Protein AF-F4PP49-F1 (afdb_monomer_lite)

Structure (mmCIF, N/CA/C/O backbone):
data_AF-F4PP49-F1
#
_entry.id   AF-F4PP49-F1
#
loop_
_atom_site.group_PDB
_atom_site.id
_atom_site.type_symbol
_atom_site.label_atom_id
_atom_site.label_alt_id
_atom_site.label_comp_id
_atom_site.label_asym_id
_atom_site.label_entity_id
_atom_site.label_seq_id
_atom_site.pdbx_PDB_ins_code
_atom_site.Cartn_x
_atom_site.Cartn_y
_atom_site.Cartn_z
_atom_site.occupancy
_atom_site.B_iso_or_equiv
_atom_site.auth_seq_id
_atom_site.auth_comp_id
_atom_site.auth_asym_id
_atom_site.auth_atom_id
_atom_site.pdbx_PDB_model_num
ATOM 1 N N . MET A 1 1 ? -43.602 15.587 68.113 1.00 45.38 1 MET A N 1
ATOM 2 C CA . MET A 1 1 ? -43.621 14.619 66.993 1.00 45.38 1 MET A CA 1
ATOM 3 C C . MET A 1 1 ? -42.786 15.160 65.827 1.00 45.38 1 MET A C 1
ATOM 5 O O . MET A 1 1 ? -43.310 15.849 64.969 1.00 45.38 1 MET A O 1
ATOM 9 N N . LYS A 1 2 ? -41.467 14.928 65.823 1.00 50.19 2 LYS A N 1
ATOM 10 C CA . LYS A 1 2 ? -40.540 15.292 64.728 1.00 50.19 2 LYS A CA 1
ATOM 11 C C . LYS A 1 2 ? -39.523 14.154 64.567 1.00 50.19 2 LYS A C 1
ATOM 13 O O . LYS A 1 2 ? -38.353 14.311 64.872 1.00 50.19 2 LYS A O 1
ATOM 18 N N . MET A 1 3 ? -40.008 12.968 64.206 1.00 51.12 3 MET A N 1
ATOM 19 C CA . MET A 1 3 ? -39.166 11.769 64.035 1.00 51.12 3 MET A CA 1
ATOM 20 C C . MET A 1 3 ? -39.302 11.149 62.636 1.00 51.12 3 MET A C 1
ATOM 22 O O . MET A 1 3 ? -38.535 10.266 62.277 1.00 51.12 3 MET A O 1
ATOM 26 N N . SER A 1 4 ? -40.243 11.643 61.820 1.00 56.03 4 SER A N 1
ATOM 27 C CA . SER A 1 4 ? -40.564 11.056 60.513 1.00 56.03 4 SER A CA 1
ATOM 28 C C . SER A 1 4 ? -39.691 11.575 59.368 1.00 56.03 4 SER A C 1
ATOM 30 O O . SER A 1 4 ? -39.484 10.857 58.400 1.00 56.03 4 SER A O 1
ATOM 32 N N . THR A 1 5 ? -39.165 12.800 59.446 1.00 56.03 5 THR A N 1
ATOM 33 C CA . THR A 1 5 ? -38.384 13.400 58.347 1.00 56.03 5 THR A CA 1
ATOM 34 C C . THR A 1 5 ? -36.936 12.921 58.303 1.00 56.03 5 THR A C 1
ATOM 36 O O . THR A 1 5 ? -36.388 12.783 57.216 1.00 56.03 5 THR A O 1
ATOM 39 N N . PHE A 1 6 ? -36.336 12.602 59.455 1.00 58.00 6 PHE A N 1
ATOM 40 C CA . PHE A 1 6 ? -34.968 12.072 59.526 1.00 58.00 6 PHE A CA 1
ATOM 41 C C . PHE A 1 6 ? -34.847 10.661 58.945 1.00 58.00 6 PHE A C 1
ATOM 43 O O . PHE A 1 6 ? -33.841 10.341 58.322 1.00 58.00 6 PHE A O 1
ATOM 50 N N . LEU A 1 7 ? -35.874 9.821 59.112 1.00 57.94 7 LEU A N 1
ATOM 51 C CA . LEU A 1 7 ? -35.857 8.464 58.567 1.00 57.94 7 LEU A CA 1
ATOM 52 C C . LEU A 1 7 ? -35.918 8.477 57.031 1.00 57.94 7 LEU A C 1
ATOM 54 O O . LEU A 1 7 ? -35.230 7.704 56.376 1.00 57.94 7 LEU A O 1
ATOM 58 N N . VAL A 1 8 ? -36.698 9.396 56.454 1.00 61.12 8 VAL A N 1
ATOM 59 C CA . VAL A 1 8 ? -36.870 9.511 54.998 1.00 61.12 8 VAL A CA 1
ATOM 60 C C . VAL A 1 8 ? -35.601 10.035 54.326 1.00 61.12 8 VAL A C 1
ATOM 62 O O . VAL A 1 8 ? -35.198 9.508 53.291 1.00 61.12 8 VAL A O 1
ATOM 65 N N . THR A 1 9 ? -34.923 11.022 54.920 1.00 61.53 9 THR A N 1
ATOM 66 C CA . THR A 1 9 ? -33.656 11.532 54.373 1.00 61.53 9 THR A CA 1
ATOM 67 C C . THR A 1 9 ? -32.519 10.526 54.508 1.00 61.53 9 THR A C 1
ATOM 69 O O . THR A 1 9 ? -31.715 10.409 53.585 1.00 61.53 9 THR A O 1
ATOM 72 N N . LEU A 1 10 ? -32.471 9.752 55.598 1.00 62.50 10 LEU A N 1
ATOM 73 C CA . LEU A 1 10 ? -31.459 8.711 55.782 1.00 62.50 10 LEU A CA 1
ATOM 74 C C . LEU A 1 10 ? -31.640 7.558 54.781 1.00 62.50 10 LEU A C 1
ATOM 76 O O . LEU A 1 10 ? -30.661 7.100 54.200 1.00 62.50 10 LEU A O 1
ATOM 80 N N . VAL A 1 11 ? -32.885 7.137 54.521 1.00 62.31 11 VAL A N 1
ATOM 81 C CA . VAL A 1 11 ? -33.201 6.104 53.516 1.00 62.31 11 VAL A CA 1
ATOM 82 C C . VAL A 1 11 ? -32.902 6.595 52.096 1.00 62.31 11 VAL A C 1
ATOM 84 O O . VAL A 1 11 ? -32.350 5.840 51.301 1.00 62.31 11 VAL A O 1
ATOM 87 N N . ALA A 1 12 ? -33.180 7.864 51.777 1.00 59.66 12 ALA A N 1
ATOM 88 C CA . ALA A 1 12 ? -32.843 8.440 50.474 1.00 59.66 12 ALA A CA 1
ATOM 89 C C . ALA A 1 12 ? -31.321 8.539 50.249 1.00 59.66 12 ALA A C 1
ATOM 91 O O . ALA A 1 12 ? -30.836 8.195 49.174 1.00 59.66 12 ALA A O 1
ATOM 92 N N . LEU A 1 13 ? -30.556 8.943 51.270 1.00 59.00 13 LEU A N 1
ATOM 93 C CA . LEU A 1 13 ? -29.088 8.984 51.214 1.00 59.00 13 LEU A CA 1
ATOM 94 C C . LEU A 1 13 ? -28.469 7.587 51.116 1.00 59.00 13 LEU A C 1
ATOM 96 O O . LEU A 1 13 ? -27.527 7.394 50.349 1.00 59.00 13 LEU A O 1
ATOM 100 N N . LEU A 1 14 ? -29.018 6.606 51.838 1.00 57.38 14 LEU A N 1
ATOM 101 C CA . LEU A 1 14 ? -28.608 5.208 51.713 1.00 57.38 14 LEU A CA 1
ATOM 102 C C . LEU A 1 14 ? -28.923 4.673 50.307 1.00 57.38 14 LEU A C 1
ATOM 104 O O . LEU A 1 14 ? -28.027 4.125 49.677 1.00 57.38 14 LEU A O 1
ATOM 108 N N . CYS A 1 15 ? -30.111 4.917 49.743 1.00 54.12 15 CYS A N 1
ATOM 109 C CA . CYS A 1 15 ? -30.418 4.532 48.357 1.00 54.12 15 CYS A CA 1
ATOM 110 C C . CYS A 1 15 ? -29.465 5.171 47.331 1.00 54.12 15 CYS A C 1
ATOM 112 O O . CYS A 1 15 ? -29.016 4.487 46.414 1.00 54.12 15 CYS A O 1
ATOM 114 N N . CYS A 1 16 ? -29.100 6.447 47.498 1.00 53.91 16 CYS A N 1
ATOM 115 C CA . CYS A 1 16 ? -28.140 7.108 46.608 1.00 53.91 16 CYS A CA 1
ATOM 116 C C . CYS A 1 16 ? -26.723 6.522 46.715 1.00 53.91 16 CYS A C 1
ATOM 118 O O . CYS A 1 16 ? -26.023 6.448 45.710 1.00 53.91 16 CYS A O 1
ATOM 120 N N . LEU A 1 17 ? -26.299 6.078 47.904 1.00 52.06 17 LEU A N 1
ATOM 121 C CA . LEU A 1 17 ? -24.989 5.445 48.098 1.00 52.06 17 LEU A CA 1
ATOM 122 C C . LEU A 1 17 ? -24.958 3.988 47.607 1.00 52.06 17 LEU A C 1
ATOM 124 O O . LEU A 1 17 ? -23.937 3.547 47.082 1.00 52.06 17 LEU A O 1
ATOM 128 N N . TYR A 1 18 ? -26.070 3.254 47.714 1.00 48.75 18 TYR A N 1
ATOM 129 C CA . TYR A 1 18 ? -26.163 1.865 47.246 1.00 48.75 18 TYR A CA 1
ATOM 130 C C . TYR A 1 18 ? -26.283 1.733 45.718 1.00 48.75 18 TYR A C 1
ATOM 132 O O . TYR A 1 18 ? -25.931 0.686 45.181 1.00 48.75 18 TYR A O 1
ATOM 140 N N . LEU A 1 19 ? -26.692 2.782 44.994 1.00 50.41 19 LEU A N 1
ATOM 141 C CA . LEU A 1 19 ? -26.748 2.765 43.523 1.00 50.41 19 LEU A CA 1
ATOM 142 C C . LEU A 1 19 ? -25.393 3.002 42.830 1.00 50.41 19 LEU A C 1
ATOM 144 O O . LEU A 1 19 ? -25.297 2.817 41.621 1.00 50.41 19 LEU A O 1
ATOM 148 N N . VAL A 1 20 ? -24.337 3.379 43.564 1.00 50.44 20 VAL A N 1
ATOM 149 C CA . VAL A 1 20 ? -23.016 3.691 42.973 1.00 50.44 20 VAL A CA 1
ATOM 150 C C . VAL A 1 20 ? -22.025 2.528 43.082 1.00 50.44 20 VAL A C 1
ATOM 152 O O . VAL A 1 20 ? -20.948 2.576 42.494 1.00 50.44 20 VAL A O 1
ATOM 155 N N . LYS A 1 21 ? -22.374 1.434 43.766 1.00 45.12 21 LYS A N 1
ATOM 156 C CA . LYS A 1 21 ? -21.482 0.275 43.888 1.00 45.12 21 LYS A CA 1
ATOM 157 C C . LYS A 1 21 ? -22.088 -0.965 43.250 1.00 45.12 21 LYS A C 1
ATOM 159 O O . LYS A 1 21 ? -22.450 -1.927 43.919 1.00 45.12 21 LYS A O 1
ATOM 164 N N . GLY A 1 22 ? -22.163 -0.928 41.921 1.00 40.31 22 GLY A N 1
ATOM 165 C CA . GLY A 1 22 ? -22.188 -2.146 41.125 1.00 40.31 22 GLY A CA 1
ATOM 166 C C . GLY A 1 22 ? -20.879 -2.897 41.353 1.00 40.31 22 GLY A C 1
ATOM 167 O O . GLY A 1 22 ? -19.895 -2.651 40.666 1.00 40.31 22 GLY A O 1
ATOM 168 N N . ASN A 1 23 ? -20.861 -3.786 42.347 1.00 43.84 23 ASN A N 1
ATOM 169 C CA . ASN A 1 23 ? -19.891 -4.871 42.432 1.00 43.84 23 ASN A CA 1
ATOM 170 C C . ASN A 1 23 ? -20.242 -5.873 41.320 1.00 43.84 23 ASN A C 1
ATOM 172 O O . ASN A 1 23 ? -20.891 -6.887 41.568 1.00 43.84 23 ASN A O 1
ATOM 176 N N . GLY A 1 24 ? -19.903 -5.528 40.079 1.00 43.12 24 GLY A N 1
ATOM 177 C CA . GLY A 1 24 ? -19.870 -6.469 38.969 1.00 43.12 24 GLY A CA 1
ATOM 178 C C . GLY A 1 24 ? -18.503 -7.130 38.961 1.00 43.12 24 GLY A C 1
ATOM 179 O O . GLY A 1 24 ? -17.492 -6.438 38.889 1.00 43.12 24 GLY A O 1
ATOM 180 N N . ASP A 1 25 ? -18.488 -8.451 39.085 1.00 45.34 25 ASP A N 1
ATOM 181 C CA . ASP A 1 25 ? -17.304 -9.284 38.910 1.00 45.34 25 ASP A CA 1
ATOM 182 C C . ASP A 1 25 ? -16.636 -8.934 37.563 1.00 45.34 25 ASP A C 1
ATOM 184 O O . ASP A 1 25 ? -17.263 -9.000 36.503 1.00 45.34 25 ASP A O 1
ATOM 188 N N . GLU A 1 26 ? -15.385 -8.479 37.612 1.00 52.16 26 GLU A N 1
ATOM 189 C CA . GLU A 1 26 ? -14.688 -7.709 36.567 1.00 52.16 26 GLU A CA 1
ATOM 190 C C . GLU A 1 26 ? -14.308 -8.539 35.320 1.00 52.16 26 GLU A C 1
ATOM 192 O O . GLU A 1 26 ? -13.490 -8.122 34.504 1.00 52.16 26 GLU A O 1
ATOM 197 N N . THR A 1 27 ? -14.870 -9.739 35.148 1.00 57.50 27 THR A N 1
ATOM 198 C CA . THR A 1 27 ? -14.418 -10.689 34.115 1.00 57.50 27 THR A CA 1
ATOM 199 C C . THR A 1 27 ? -15.505 -11.245 33.203 1.00 57.50 27 THR A C 1
ATOM 201 O O . THR A 1 27 ? -15.174 -11.989 32.281 1.00 57.50 27 THR A O 1
ATOM 204 N N . ASN A 1 28 ? -16.782 -10.882 33.371 1.00 60.41 28 ASN A N 1
ATOM 205 C CA . ASN A 1 28 ? -17.826 -11.436 32.500 1.00 60.41 28 ASN A CA 1
ATOM 206 C C . ASN A 1 28 ? -19.036 -10.509 32.317 1.00 60.41 28 ASN A C 1
ATOM 208 O O . ASN A 1 28 ? -20.161 -10.829 32.701 1.00 60.41 28 ASN A O 1
ATOM 212 N N . ILE A 1 29 ? -18.802 -9.329 31.740 1.00 69.69 29 ILE A N 1
ATOM 213 C CA . ILE A 1 29 ? -19.897 -8.489 31.250 1.00 69.69 29 ILE A CA 1
ATOM 214 C C . ILE A 1 29 ? -20.359 -9.071 29.911 1.00 69.69 29 ILE A C 1
ATOM 216 O O . ILE A 1 29 ? -19.628 -9.027 28.921 1.00 69.69 29 ILE A O 1
ATOM 220 N N . ASP A 1 30 ? -21.580 -9.607 29.876 1.00 80.38 30 ASP A N 1
ATOM 221 C CA . ASP A 1 30 ? -22.209 -10.058 28.636 1.00 80.38 30 ASP A CA 1
ATOM 222 C C . ASP A 1 30 ? -22.626 -8.853 27.778 1.00 80.38 30 ASP A C 1
ATOM 224 O O . ASP A 1 30 ? -23.731 -8.307 27.884 1.00 80.38 30 ASP A O 1
ATOM 228 N N . CYS A 1 31 ? -21.717 -8.444 26.894 1.00 81.94 31 CYS A N 1
ATOM 229 C CA . CYS A 1 31 ? -21.923 -7.333 25.974 1.00 81.94 31 CYS A CA 1
ATOM 230 C C . CYS A 1 31 ? -23.028 -7.571 24.932 1.00 81.94 31 CYS A C 1
ATOM 232 O O . CYS A 1 31 ? -23.402 -6.621 24.246 1.00 81.94 31 CYS A O 1
ATOM 234 N N . SER A 1 32 ? -23.585 -8.784 24.808 1.00 82.38 32 SER A N 1
ATOM 235 C CA . SER A 1 32 ? -24.657 -9.074 23.842 1.00 82.38 32 SER A CA 1
ATOM 236 C C . SER A 1 32 ? -25.982 -8.376 24.179 1.00 82.38 32 SER A C 1
ATOM 238 O O . SER A 1 32 ? -26.796 -8.118 23.290 1.00 82.38 32 SER A O 1
ATOM 240 N N . THR A 1 33 ? -26.184 -8.016 25.449 1.00 85.81 33 THR A N 1
ATOM 241 C CA . THR A 1 33 ? -27.406 -7.355 25.939 1.00 85.81 33 THR A CA 1
ATOM 242 C C . THR A 1 33 ? -27.292 -5.830 26.002 1.00 85.81 33 THR A C 1
ATOM 244 O O . THR A 1 33 ? -28.295 -5.131 26.176 1.00 85.81 33 THR A O 1
ATOM 247 N N . VAL A 1 34 ? -26.084 -5.288 25.824 1.00 85.81 34 VAL A N 1
ATOM 248 C CA . VAL A 1 34 ? -25.799 -3.860 25.984 1.00 85.81 34 VAL A CA 1
ATOM 249 C C . VAL A 1 34 ? -26.099 -3.118 24.684 1.00 85.81 34 VAL A C 1
ATOM 251 O O . VAL A 1 34 ? -25.542 -3.407 23.627 1.00 85.81 34 VAL A O 1
ATOM 254 N N . ARG A 1 35 ? -26.969 -2.106 24.758 1.00 87.12 35 ARG A N 1
ATOM 255 C CA . ARG A 1 35 ? -27.227 -1.184 23.643 1.00 87.12 35 ARG A CA 1
ATOM 256 C C . ARG A 1 35 ? -26.374 0.067 23.794 1.00 87.12 35 ARG A C 1
ATOM 258 O O . ARG A 1 35 ? -26.639 0.899 24.657 1.00 87.12 35 ARG A O 1
ATOM 265 N N . CYS A 1 36 ? -25.374 0.208 22.936 1.00 87.81 36 CYS A N 1
ATOM 266 C CA . CYS A 1 36 ? -24.493 1.370 22.931 1.00 87.81 36 CYS A CA 1
ATOM 267 C C . CYS A 1 36 ? -25.044 2.491 22.045 1.00 87.81 36 CYS A C 1
ATOM 269 O O . CYS A 1 36 ? -25.568 2.244 20.958 1.00 87.81 36 CYS A O 1
ATOM 271 N N . ALA A 1 37 ? -24.874 3.735 22.489 1.00 87.00 37 ALA A N 1
ATOM 272 C CA . ALA A 1 37 ? -25.061 4.889 21.621 1.00 87.00 37 ALA A CA 1
ATOM 273 C C . ALA A 1 37 ? -23.958 4.932 20.550 1.00 87.00 37 ALA A C 1
ATOM 275 O O . ALA A 1 37 ? -22.826 4.500 20.783 1.00 87.00 37 ALA A O 1
ATOM 276 N N . GLN A 1 38 ? -24.280 5.475 19.375 1.00 88.19 38 GLN A N 1
ATOM 277 C CA . GLN A 1 38 ? -23.268 5.750 18.362 1.00 88.19 38 GLN A CA 1
ATOM 278 C C . GLN A 1 38 ? -22.326 6.847 18.870 1.00 88.19 38 GLN A C 1
ATOM 280 O O . GLN A 1 38 ? -22.772 7.920 19.273 1.00 88.19 38 GLN A O 1
ATOM 285 N N . VAL A 1 39 ? -21.022 6.583 18.818 1.00 88.44 39 VAL A N 1
ATOM 286 C CA . VAL A 1 39 ? -19.990 7.544 19.216 1.00 88.44 39 VAL A CA 1
ATOM 287 C C . VAL A 1 39 ? -19.393 8.193 17.976 1.00 88.44 39 VAL A C 1
ATOM 289 O O . VAL A 1 39 ? -18.946 7.504 17.060 1.00 88.44 39 VAL A O 1
ATOM 292 N N . ILE A 1 40 ? -19.382 9.525 17.956 1.00 89.69 40 ILE A N 1
ATOM 293 C CA . ILE A 1 40 ? -18.717 10.334 16.933 1.00 89.69 40 ILE A CA 1
ATOM 294 C C . ILE A 1 40 ? -17.519 10.995 17.601 1.00 89.69 40 ILE A C 1
ATOM 296 O O . ILE A 1 40 ? -17.682 11.805 18.513 1.00 89.69 40 ILE A O 1
ATOM 300 N N . CYS A 1 41 ? -16.316 10.631 17.165 1.00 88.12 41 CYS A N 1
ATOM 301 C CA . CYS A 1 41 ? -15.091 11.170 17.736 1.00 88.12 41 CYS A CA 1
ATOM 302 C C . CYS A 1 41 ? -14.662 12.475 17.051 1.00 88.12 41 CYS A C 1
ATOM 304 O O . CYS A 1 41 ? -14.854 12.625 15.841 1.00 88.12 41 CYS A O 1
ATOM 306 N N . PRO A 1 42 ? -14.069 13.420 17.804 1.00 86.56 42 PRO A N 1
ATOM 307 C CA . PRO A 1 42 ? -13.484 14.624 17.229 1.00 86.56 42 PRO A CA 1
ATOM 308 C C . PRO A 1 42 ? -12.244 14.288 16.383 1.00 86.56 42 PRO A C 1
ATOM 310 O O . PRO A 1 42 ? -11.752 13.159 16.373 1.00 86.56 42 PRO A O 1
ATOM 313 N N . ALA A 1 43 ? -11.711 15.284 15.670 1.00 84.56 43 ALA A N 1
ATOM 314 C CA . ALA A 1 43 ? -10.476 15.117 14.907 1.00 84.56 43 ALA A CA 1
ATOM 315 C C . ALA A 1 43 ? -9.328 14.588 15.795 1.00 84.56 43 ALA A C 1
ATOM 317 O O . ALA A 1 43 ? -9.256 14.893 16.988 1.00 84.56 43 ALA A O 1
ATOM 318 N N . ASN A 1 44 ? -8.426 13.794 15.209 1.00 84.94 44 ASN A N 1
ATOM 319 C CA . ASN A 1 44 ? -7.312 13.125 15.903 1.00 84.94 44 ASN A CA 1
ATOM 320 C C . ASN A 1 44 ? -7.721 12.166 17.036 1.00 84.94 44 ASN A C 1
ATOM 322 O O . ASN A 1 44 ? -6.920 11.896 17.931 1.00 84.94 44 ASN A O 1
ATOM 326 N N . HIS A 1 45 ? -8.941 11.636 16.994 1.00 90.06 45 HIS A N 1
ATOM 327 C CA . HIS A 1 45 ? -9.383 10.577 17.891 1.00 90.06 45 HIS A CA 1
ATOM 328 C C . HIS A 1 45 ? -9.865 9.369 17.095 1.00 90.06 45 HIS A C 1
ATOM 330 O O . HIS A 1 45 ? -10.375 9.511 15.982 1.00 90.06 45 HIS A O 1
ATOM 336 N N . GLU A 1 46 ? -9.740 8.185 17.684 1.00 90.44 46 GLU A N 1
ATOM 337 C CA . GLU A 1 46 ? -10.327 6.963 17.137 1.00 90.44 46 GLU A CA 1
ATOM 338 C C . GLU A 1 46 ? -11.304 6.326 18.117 1.00 90.44 46 GLU A C 1
ATOM 340 O O . GLU A 1 46 ? -11.153 6.426 19.338 1.00 90.44 46 GLU A O 1
ATOM 345 N N . THR A 1 47 ? -12.303 5.641 17.567 1.00 90.56 47 THR A N 1
ATOM 346 C CA . THR A 1 47 ? -13.210 4.801 18.346 1.00 90.56 47 THR A CA 1
ATOM 347 C C . THR A 1 47 ? -12.483 3.537 18.790 1.00 90.56 47 THR A C 1
ATOM 349 O O . THR A 1 47 ? -11.909 2.827 17.957 1.00 90.56 47 THR A O 1
ATOM 352 N N . TYR A 1 48 ? -12.554 3.219 20.076 1.00 88.56 48 TYR A N 1
ATOM 353 C CA . TYR A 1 48 ? -12.028 1.982 20.641 1.00 88.56 48 TYR A CA 1
ATOM 354 C C . TYR A 1 48 ? -12.914 1.482 21.780 1.00 88.56 48 TYR A C 1
ATOM 356 O O . TYR A 1 48 ? -13.623 2.264 22.406 1.00 88.56 48 TYR A O 1
ATOM 364 N N . VAL A 1 49 ? -12.835 0.191 22.077 1.00 88.31 49 VAL A N 1
ATOM 365 C CA . VAL A 1 49 ? -13.473 -0.402 23.255 1.00 88.31 49 VAL A CA 1
ATOM 366 C C . VAL A 1 49 ? -12.429 -0.480 24.365 1.00 88.31 49 VAL A C 1
ATOM 368 O O . VAL A 1 49 ? -11.338 -1.018 24.149 1.00 88.31 49 VAL A O 1
ATOM 371 N N . LYS A 1 50 ? -12.727 0.093 25.534 1.00 85.44 50 LYS A N 1
ATOM 372 C CA . LYS A 1 50 ? -11.847 -0.027 26.703 1.00 85.44 50 LYS A CA 1
ATOM 373 C C . LYS A 1 50 ? -11.887 -1.455 27.247 1.00 85.44 50 LYS A C 1
ATOM 375 O O . LYS A 1 50 ? -12.939 -2.088 27.189 1.00 85.44 50 LYS A O 1
ATOM 380 N N . PRO A 1 51 ? -10.779 -1.962 27.812 1.00 82.25 51 PRO A N 1
ATOM 381 C CA . PRO A 1 51 ? -10.819 -3.207 28.570 1.00 82.25 51 PRO A CA 1
ATOM 382 C C . PRO A 1 51 ? -11.907 -3.131 29.650 1.00 82.25 51 PRO A C 1
ATOM 384 O O . PRO A 1 51 ? -11.962 -2.149 30.385 1.00 82.25 51 PRO A O 1
ATOM 387 N N . GLY A 1 52 ? -12.785 -4.133 29.708 1.00 81.94 52 GLY A N 1
ATOM 388 C CA . GLY A 1 52 ? -13.895 -4.171 30.667 1.00 81.94 52 GL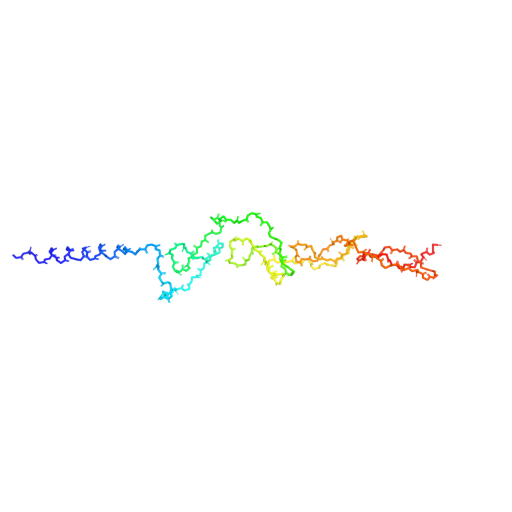Y A CA 1
ATOM 389 C C . GLY A 1 52 ? -15.110 -3.302 30.310 1.00 81.94 52 GLY A C 1
ATOM 390 O O . GLY A 1 52 ? -16.076 -3.293 31.062 1.00 81.94 52 GLY A O 1
ATOM 391 N N . GLU A 1 53 ? -15.118 -2.601 29.173 1.00 85.31 53 GLU A N 1
ATOM 392 C CA . GLU A 1 53 ? -16.302 -1.892 28.676 1.00 85.31 53 GLU A CA 1
ATOM 393 C C . GLU A 1 53 ? -16.869 -2.585 27.430 1.00 85.31 53 GLU A C 1
ATOM 395 O O . GLU A 1 53 ? -16.135 -3.151 26.628 1.00 85.31 53 GLU A O 1
ATOM 400 N N . CYS A 1 54 ? -18.187 -2.515 27.236 1.00 86.75 54 CYS A N 1
ATOM 401 C CA . CYS A 1 54 ? -18.838 -3.037 26.027 1.00 86.75 54 CYS A CA 1
ATOM 402 C C . 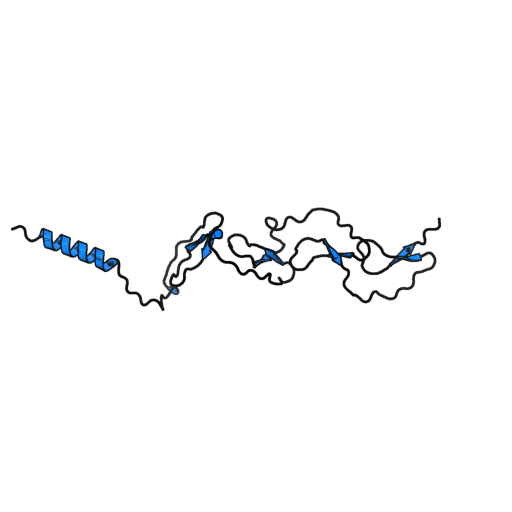CYS A 1 54 ? -18.989 -1.990 24.920 1.00 86.75 54 CYS A C 1
ATOM 404 O O . CYS A 1 54 ? -19.146 -2.334 23.750 1.00 86.75 54 CYS A O 1
ATOM 406 N N . CYS A 1 55 ? -18.991 -0.709 25.286 1.00 89.06 55 CYS A N 1
ATOM 407 C CA . CYS A 1 55 ? -19.270 0.374 24.357 1.00 89.06 55 CYS A CA 1
ATOM 408 C C . CYS A 1 55 ? -17.997 1.049 23.866 1.00 89.06 55 CYS A C 1
ATOM 410 O O . CYS A 1 55 ? -16.980 1.117 24.555 1.00 89.06 55 CYS A O 1
ATOM 412 N N . ASN A 1 56 ? -18.080 1.579 22.647 1.00 90.00 56 ASN A N 1
ATOM 413 C CA . ASN A 1 56 ? -17.003 2.371 22.082 1.00 90.00 56 ASN A CA 1
ATOM 414 C C . ASN A 1 56 ? -16.835 3.678 22.866 1.00 90.00 56 ASN A C 1
ATOM 416 O O . ASN A 1 56 ? -17.804 4.307 23.278 1.00 90.00 56 ASN A O 1
ATOM 420 N N . SER A 1 57 ? -15.589 4.100 23.000 1.00 90.06 57 SER A N 1
ATOM 421 C CA . SER A 1 57 ? -15.131 5.381 23.521 1.00 90.06 57 SER A CA 1
ATOM 422 C C . SER A 1 57 ? -14.194 6.019 22.494 1.00 90.06 57 SER A C 1
ATOM 424 O O . SER A 1 57 ? -13.683 5.344 21.600 1.00 90.06 57 SER A O 1
ATOM 426 N N . CYS A 1 58 ? -13.931 7.317 22.619 1.00 90.69 58 CYS A N 1
ATOM 427 C CA . CYS A 1 58 ? -12.884 7.976 21.839 1.00 90.69 58 CYS A CA 1
ATOM 428 C C . CYS A 1 58 ? -11.561 7.930 22.601 1.00 90.69 58 CYS A C 1
ATOM 430 O O . CYS A 1 58 ? -11.532 8.264 23.785 1.00 90.69 58 CYS A O 1
ATOM 432 N N . ARG A 1 59 ? -10.467 7.568 21.927 1.00 89.50 59 ARG A N 1
ATOM 433 C CA . ARG A 1 59 ? -9.104 7.786 22.436 1.00 89.50 59 ARG A CA 1
ATOM 434 C C . ARG A 1 59 ? -8.353 8.779 21.577 1.00 89.50 59 ARG A C 1
ATOM 436 O O . ARG A 1 59 ? -8.540 8.815 20.362 1.00 89.50 59 ARG A O 1
ATOM 443 N N . ASN A 1 60 ? -7.498 9.557 22.225 1.00 89.75 60 ASN A N 1
ATOM 444 C CA . ASN A 1 60 ? -6.630 10.520 21.573 1.00 89.75 60 ASN A CA 1
ATOM 445 C C . ASN A 1 60 ? -5.468 9.797 20.877 1.00 89.75 60 ASN A C 1
ATOM 447 O O . ASN A 1 60 ? -4.744 9.005 21.489 1.00 89.75 60 ASN A O 1
ATOM 451 N N . CYS A 1 61 ? -5.261 10.095 19.597 1.00 87.94 61 CYS A N 1
ATOM 452 C CA . CYS A 1 61 ? -4.174 9.499 18.831 1.00 87.94 61 CYS A CA 1
ATOM 453 C C . CYS A 1 61 ? -2.781 9.915 19.310 1.00 87.94 61 CYS A C 1
ATOM 455 O O . CYS A 1 61 ? -1.835 9.166 19.090 1.00 87.94 61 CYS A O 1
ATOM 457 N N . SER A 1 62 ? -2.646 11.060 19.983 1.00 85.56 62 SER A N 1
ATOM 458 C CA . SER A 1 62 ? -1.371 11.517 20.555 1.00 85.56 62 SER A CA 1
ATOM 459 C C . SER A 1 62 ? -0.929 10.699 21.771 1.00 85.56 62 SER A C 1
ATOM 461 O O . SER A 1 62 ? 0.257 10.642 22.074 1.00 85.56 62 SER A O 1
ATOM 463 N N . GLU A 1 63 ? -1.876 10.062 22.459 1.00 84.69 63 GLU A N 1
ATOM 464 C CA . GLU A 1 63 ? -1.636 9.242 23.655 1.00 84.69 63 GLU A CA 1
ATOM 465 C C . GLU A 1 63 ? -1.572 7.745 23.316 1.00 84.69 63 GLU A C 1
ATOM 467 O O . GLU A 1 63 ? -1.291 6.905 24.168 1.00 84.69 63 GLU A O 1
ATOM 472 N N . THR A 1 64 ? -1.831 7.394 22.053 1.00 84.19 64 THR A N 1
ATOM 473 C CA . THR A 1 64 ? -1.849 6.009 21.588 1.00 84.19 64 THR A CA 1
ATOM 474 C C . THR A 1 64 ? -0.447 5.581 21.164 1.00 84.19 64 THR A C 1
ATOM 476 O O . THR A 1 64 ? 0.120 6.111 20.210 1.00 84.19 64 THR A O 1
ATOM 479 N N . MET A 1 65 ? 0.106 4.573 21.840 1.00 83.75 65 MET A N 1
ATOM 480 C CA . MET A 1 65 ? 1.356 3.939 21.420 1.00 83.75 65 MET A CA 1
ATOM 481 C C . MET A 1 65 ? 1.096 3.002 20.239 1.00 83.75 65 MET A C 1
ATOM 483 O O . MET A 1 65 ? 0.396 1.999 20.372 1.00 83.75 65 MET A O 1
ATOM 487 N N . CYS A 1 66 ? 1.675 3.324 19.085 1.00 83.62 66 CYS A N 1
ATOM 488 C CA . CYS A 1 66 ? 1.542 2.519 17.878 1.00 83.62 66 CYS A CA 1
ATOM 489 C C . CYS A 1 66 ? 2.757 1.610 17.657 1.00 83.62 66 CYS A C 1
ATOM 491 O O . CYS A 1 66 ? 3.875 1.972 18.032 1.00 83.62 66 CYS A O 1
ATOM 493 N N . PRO A 1 67 ? 2.567 0.441 17.023 1.00 78.25 67 PRO A N 1
ATOM 494 C CA . PRO A 1 67 ? 3.678 -0.417 16.640 1.00 78.25 67 PRO A CA 1
ATOM 495 C C . PRO A 1 67 ? 4.615 0.321 15.674 1.00 78.25 67 PRO A C 1
ATOM 497 O O . PRO A 1 67 ? 4.172 0.934 14.705 1.00 78.25 67 PRO A O 1
ATOM 500 N N . LEU A 1 68 ? 5.920 0.258 15.954 1.00 75.31 68 LEU A N 1
ATOM 501 C CA . LEU A 1 68 ? 6.957 0.958 15.183 1.00 75.31 68 LEU A CA 1
ATOM 502 C C . LEU A 1 68 ? 7.448 0.181 13.954 1.00 75.31 68 LEU A C 1
ATOM 504 O O . LEU A 1 68 ? 8.227 0.712 13.166 1.00 75.31 68 LEU A O 1
ATOM 508 N N . TYR A 1 69 ? 7.037 -1.075 13.784 1.00 79.31 69 TYR A N 1
ATOM 509 C CA . TYR A 1 69 ? 7.487 -1.879 12.655 1.00 79.31 69 TYR A CA 1
ATOM 510 C C . TYR A 1 69 ? 6.603 -1.633 11.430 1.00 79.31 69 TYR A C 1
ATOM 512 O O . TYR A 1 69 ? 5.377 -1.670 11.503 1.00 79.31 69 TYR A O 1
ATOM 520 N N . VAL A 1 70 ? 7.243 -1.406 10.285 1.00 72.12 70 VAL A N 1
ATOM 521 C CA . VAL A 1 70 ? 6.562 -1.295 8.994 1.00 72.12 70 VAL A CA 1
ATOM 522 C C . VAL A 1 70 ? 6.237 -2.700 8.503 1.00 72.12 70 VAL A C 1
ATOM 524 O O . VAL A 1 70 ? 7.138 -3.508 8.266 1.00 72.12 70 VAL A O 1
ATOM 527 N N . LYS A 1 71 ? 4.948 -3.006 8.347 1.00 77.50 71 LYS A N 1
ATOM 528 C CA . LYS A 1 71 ? 4.514 -4.270 7.749 1.00 77.50 71 LYS A CA 1
ATOM 529 C C . LYS A 1 71 ? 4.670 -4.201 6.228 1.00 77.50 71 LYS A C 1
ATOM 531 O O . LYS A 1 71 ? 4.458 -3.157 5.615 1.00 77.50 71 LYS A O 1
ATOM 536 N N . HIS A 1 72 ? 5.030 -5.323 5.610 1.00 82.94 72 HIS A N 1
ATOM 537 C CA . HIS A 1 72 ? 4.879 -5.476 4.165 1.00 82.94 72 HIS A CA 1
ATOM 538 C C . HIS A 1 72 ? 3.391 -5.611 3.843 1.00 82.94 72 HIS A C 1
ATOM 540 O O . HIS A 1 72 ? 2.746 -6.574 4.267 1.00 82.94 72 HIS A O 1
ATOM 546 N N . CYS A 1 73 ? 2.851 -4.625 3.135 1.00 81.94 73 CYS A N 1
ATOM 547 C CA . CYS A 1 73 ? 1.462 -4.624 2.717 1.00 81.94 73 CYS A CA 1
ATOM 548 C C . CYS A 1 73 ? 1.269 -5.458 1.443 1.00 81.94 73 CYS A C 1
ATOM 550 O O . CYS A 1 73 ? 2.185 -5.552 0.621 1.00 81.94 73 CYS A O 1
ATOM 552 N N . PRO A 1 74 ? 0.097 -6.096 1.280 1.00 81.00 74 PRO A N 1
ATOM 553 C CA . PRO A 1 74 ? -0.235 -6.814 0.055 1.00 81.00 74 PRO A CA 1
ATOM 554 C C . PRO A 1 74 ? -0.329 -5.848 -1.138 1.00 81.00 74 PRO A C 1
ATOM 556 O O . PRO A 1 74 ? -0.325 -4.626 -0.973 1.00 81.00 74 PRO A O 1
ATOM 559 N N . ALA A 1 75 ? -0.422 -6.402 -2.351 1.00 77.62 75 ALA A N 1
ATOM 560 C CA . ALA A 1 75 ? -0.579 -5.610 -3.569 1.00 77.62 75 ALA A CA 1
ATOM 561 C C . ALA A 1 75 ? -1.744 -4.603 -3.452 1.00 77.62 75 ALA A C 1
ATOM 563 O O . ALA A 1 75 ? -2.751 -4.871 -2.797 1.00 77.62 75 ALA A O 1
ATOM 564 N N . ASP A 1 76 ? -1.580 -3.436 -4.083 1.00 75.81 76 ASP A N 1
ATOM 565 C CA . ASP A 1 76 ? -2.532 -2.312 -4.054 1.00 75.81 76 ASP A CA 1
ATOM 566 C C . ASP A 1 76 ? -2.776 -1.679 -2.669 1.00 75.81 76 ASP A C 1
ATOM 568 O O . ASP A 1 76 ? -3.762 -0.956 -2.473 1.00 75.81 76 ASP A O 1
ATOM 572 N N . GLN A 1 77 ? -1.862 -1.893 -1.719 1.00 84.31 77 GLN A N 1
ATOM 573 C CA . GLN A 1 77 ? -1.878 -1.245 -0.410 1.00 84.31 77 GLN A CA 1
ATOM 574 C C . GLN A 1 77 ? -0.519 -0.623 -0.071 1.00 84.31 77 GLN A C 1
ATOM 576 O O . GLN A 1 77 ? 0.532 -1.088 -0.511 1.00 84.31 77 GLN A O 1
ATOM 581 N N . PHE A 1 78 ? -0.546 0.428 0.743 1.00 84.88 78 PHE A N 1
ATOM 582 C CA . PHE A 1 78 ? 0.643 1.093 1.267 1.00 84.88 78 PHE A CA 1
ATOM 583 C C . PHE A 1 78 ? 0.579 1.215 2.780 1.00 84.88 78 PHE A C 1
ATOM 585 O O . PHE A 1 78 ? -0.494 1.175 3.379 1.00 84.88 78 PHE A O 1
ATOM 592 N N . TRP A 1 79 ? 1.741 1.388 3.400 1.00 82.88 79 TRP A N 1
ATOM 593 C CA . TRP A 1 79 ? 1.825 1.615 4.834 1.00 82.88 79 TRP A CA 1
ATOM 594 C C . TRP A 1 79 ? 1.504 3.079 5.146 1.00 82.88 79 TRP A C 1
ATOM 596 O O . TRP A 1 79 ? 2.272 3.977 4.799 1.00 82.88 79 TRP A O 1
ATOM 606 N N . GLY A 1 80 ? 0.368 3.332 5.790 1.00 82.81 80 GLY A N 1
ATOM 607 C CA . GLY A 1 80 ? -0.108 4.683 6.077 1.00 82.81 80 GLY A CA 1
ATOM 608 C C . GLY A 1 80 ? -1.111 4.705 7.221 1.00 82.81 80 GLY A C 1
ATOM 609 O O . GLY A 1 80 ? -1.492 3.665 7.739 1.00 82.81 80 GLY A O 1
ATOM 610 N N . ARG A 1 81 ? -1.547 5.892 7.653 1.00 84.31 81 ARG A N 1
ATOM 611 C CA . ARG A 1 81 ? -2.591 6.016 8.682 1.00 84.31 81 ARG A CA 1
ATOM 612 C C . ARG A 1 81 ? -3.978 5.990 8.018 1.00 84.31 81 ARG A C 1
ATOM 614 O O . ARG A 1 81 ? -4.277 6.931 7.281 1.00 84.31 81 ARG A O 1
ATOM 621 N N . PRO A 1 82 ? -4.826 4.973 8.268 1.00 81.88 82 PRO A N 1
ATOM 622 C CA . PRO A 1 82 ? -6.196 4.959 7.765 1.00 81.88 82 PRO A CA 1
ATOM 623 C C . PRO A 1 82 ? -7.030 6.098 8.368 1.00 81.88 82 PRO A C 1
ATOM 625 O O . PRO A 1 82 ? -6.785 6.546 9.490 1.00 81.88 82 PRO A O 1
ATOM 628 N N . GLU A 1 83 ? -8.063 6.543 7.651 1.00 78.12 83 GLU A N 1
ATOM 629 C CA . GLU A 1 83 ? -9.008 7.527 8.185 1.00 78.12 83 GLU A CA 1
ATOM 630 C C . GLU A 1 83 ? -9.723 6.978 9.434 1.00 78.12 83 GLU A C 1
ATOM 632 O O . GLU A 1 83 ? -10.206 5.846 9.449 1.00 78.12 83 GLU A O 1
ATOM 637 N N . GLY A 1 84 ? -9.757 7.775 10.507 1.00 78.00 84 GLY A N 1
ATOM 638 C CA . GLY A 1 84 ? -10.379 7.387 11.778 1.00 78.00 84 GLY A CA 1
ATOM 639 C C . GLY A 1 84 ? -9.586 6.376 12.615 1.00 78.00 84 GLY A C 1
ATOM 640 O O . GLY A 1 84 ? -10.130 5.866 13.592 1.00 78.00 84 GLY A O 1
ATOM 641 N N . LYS A 1 85 ? -8.327 6.083 12.259 1.00 85.88 85 LYS A N 1
ATOM 642 C CA . LYS A 1 85 ? -7.415 5.236 13.041 1.00 85.88 85 LYS A CA 1
ATOM 643 C C . LYS A 1 85 ? -6.201 6.026 13.517 1.00 85.88 85 LYS A C 1
ATOM 645 O O . LYS A 1 85 ? -5.672 6.863 12.787 1.00 85.88 85 LYS A O 1
ATOM 650 N N . CYS A 1 86 ? -5.725 5.746 14.727 1.00 88.00 86 CYS A N 1
ATOM 651 C CA . CYS A 1 86 ? -4.534 6.410 15.261 1.00 88.00 86 CYS A CA 1
ATOM 652 C C . CYS A 1 86 ? -3.239 5.766 14.770 1.00 88.00 86 CYS A C 1
ATOM 654 O O . CYS A 1 86 ? -2.251 6.467 14.522 1.00 88.00 86 CYS A O 1
ATOM 656 N N . CYS A 1 87 ? -3.250 4.448 14.586 1.00 87.31 87 CYS A N 1
ATOM 657 C CA . CYS A 1 87 ? -2.065 3.701 14.196 1.00 87.31 87 CYS A CA 1
ATOM 658 C C . CYS A 1 87 ? -1.975 3.454 12.691 1.00 87.31 87 CYS A C 1
ATOM 660 O O . CYS A 1 87 ? -3.006 3.349 12.023 1.00 87.31 87 CYS A O 1
ATOM 662 N N . PRO A 1 88 ? -0.742 3.401 12.153 1.00 86.56 88 PRO A N 1
ATOM 663 C CA . PRO A 1 88 ? -0.527 3.042 10.766 1.00 86.56 88 PRO A CA 1
ATOM 664 C C . PRO A 1 88 ? -0.910 1.580 10.523 1.00 86.56 88 PRO A C 1
ATOM 666 O O . PRO A 1 88 ? -0.728 0.725 11.390 1.00 86.56 88 PRO A O 1
ATOM 669 N N . ASP A 1 89 ? -1.441 1.323 9.337 1.00 87.25 89 ASP A N 1
ATOM 670 C CA . ASP A 1 89 ? -1.810 0.004 8.838 1.00 87.25 89 ASP A CA 1
ATOM 671 C C . ASP A 1 89 ? -1.685 -0.008 7.304 1.00 87.25 89 ASP A C 1
ATOM 673 O O . ASP A 1 89 ? -1.305 0.987 6.677 1.00 87.25 89 ASP A O 1
ATOM 677 N N . CYS A 1 90 ? -2.004 -1.134 6.681 1.00 86.06 90 CYS A N 1
ATOM 678 C CA . CYS A 1 90 ? -2.079 -1.239 5.237 1.00 86.06 90 CYS A CA 1
ATOM 679 C C . CYS A 1 90 ? -3.350 -0.565 4.709 1.00 86.06 90 CYS A C 1
ATOM 681 O O . CYS A 1 90 ? -4.473 -1.030 4.907 1.00 86.06 90 CYS A O 1
ATOM 683 N N . VAL A 1 91 ? -3.158 0.563 4.029 1.00 85.25 91 VAL A N 1
ATOM 684 C CA . VAL A 1 91 ? -4.219 1.393 3.463 1.00 85.25 91 VAL A CA 1
ATOM 685 C C . VAL A 1 91 ? -4.344 1.114 1.963 1.00 85.25 91 VAL A C 1
ATOM 687 O O . VAL A 1 91 ? -3.331 1.069 1.265 1.00 85.25 91 VAL A O 1
ATOM 690 N N . PRO A 1 92 ? -5.564 0.963 1.422 1.00 84.25 92 PRO A N 1
ATOM 691 C CA . PRO A 1 92 ? -5.783 0.838 -0.016 1.00 84.25 92 PRO A CA 1
ATOM 692 C C . PRO A 1 92 ? -5.292 2.048 -0.824 1.00 84.25 92 PRO A C 1
ATOM 694 O O . PRO A 1 92 ? -5.575 3.202 -0.494 1.00 84.25 92 PRO A O 1
ATOM 697 N N . CYS A 1 93 ? -4.645 1.789 -1.962 1.00 77.81 93 CYS A N 1
ATOM 698 C CA . CYS A 1 93 ? -4.104 2.829 -2.845 1.00 77.81 93 CYS A CA 1
ATOM 699 C C . CYS A 1 93 ? -5.151 3.746 -3.499 1.00 77.81 93 CYS A C 1
ATOM 701 O O . CYS A 1 93 ? -4.807 4.811 -4.019 1.00 77.81 93 CYS A O 1
ATOM 703 N N . ASN A 1 94 ? -6.427 3.354 -3.493 1.00 74.75 94 ASN A N 1
ATOM 704 C CA . ASN A 1 94 ? -7.528 4.124 -4.075 1.00 74.75 94 ASN A CA 1
ATOM 705 C C . ASN A 1 94 ? -7.971 5.321 -3.205 1.00 74.75 94 ASN A C 1
ATOM 707 O O . ASN A 1 94 ? -8.809 6.118 -3.639 1.00 74.75 94 ASN A O 1
ATOM 711 N N . GLN A 1 95 ? -7.397 5.491 -2.008 1.00 71.25 95 GLN A N 1
ATOM 712 C CA . GLN A 1 95 ? -7.702 6.606 -1.115 1.00 71.25 95 GLN A CA 1
ATOM 713 C C . GLN A 1 95 ? -7.021 7.902 -1.583 1.00 71.25 95 GLN A C 1
ATOM 715 O O . GLN A 1 95 ? -5.968 8.301 -1.090 1.00 71.25 95 GLN A O 1
ATOM 720 N N . LYS A 1 96 ? -7.669 8.606 -2.525 1.00 60.59 96 LYS A N 1
ATOM 721 C CA . LYS A 1 96 ? -7.187 9.869 -3.132 1.00 60.59 96 LYS A CA 1
ATOM 722 C C . LYS A 1 96 ? -6.746 10.941 -2.123 1.00 60.59 96 LYS A C 1
ATOM 724 O O . LYS A 1 96 ? -5.886 11.749 -2.447 1.00 60.59 96 LYS A O 1
ATOM 729 N N . LYS A 1 97 ? -7.349 10.966 -0.928 1.00 64.25 97 LYS A N 1
ATOM 730 C CA . LYS A 1 97 ? -7.060 11.936 0.145 1.00 64.25 97 LYS A CA 1
ATOM 731 C C . LYS A 1 97 ? -5.713 11.675 0.832 1.00 64.25 97 LYS A C 1
ATOM 733 O O . LYS A 1 97 ? -5.094 12.613 1.317 1.00 64.25 97 LYS A O 1
ATOM 738 N N . LEU A 1 98 ? -5.275 10.417 0.863 1.00 60.38 98 LEU A N 1
ATOM 739 C CA . LEU A 1 98 ? -4.045 9.972 1.524 1.00 60.38 98 LEU A CA 1
ATOM 740 C C . LEU A 1 98 ? -2.909 9.690 0.535 1.00 60.38 98 LEU A C 1
ATOM 742 O O . LEU A 1 98 ? -1.750 9.678 0.934 1.00 60.38 98 LEU A O 1
ATOM 746 N N . ASN A 1 99 ? -3.234 9.497 -0.744 1.00 64.50 99 ASN A N 1
ATOM 747 C CA . ASN A 1 99 ? -2.272 9.145 -1.779 1.00 64.50 99 ASN A CA 1
ATOM 748 C C . ASN A 1 99 ? -2.366 10.082 -3.006 1.00 64.50 99 ASN A C 1
ATOM 750 O O . ASN A 1 99 ? -2.917 9.702 -4.047 1.00 64.50 99 ASN A O 1
ATOM 754 N N . PRO A 1 100 ? -1.873 11.331 -2.908 1.00 63.12 100 PRO A N 1
ATOM 755 C CA . PRO A 1 100 ? -1.828 12.249 -4.038 1.00 63.12 100 PRO A CA 1
ATOM 756 C C . PRO A 1 100 ? -0.668 11.878 -4.972 1.00 63.12 100 PRO A C 1
ATOM 758 O O . PRO A 1 100 ? 0.413 12.458 -4.898 1.00 63.12 100 PRO A O 1
ATOM 761 N N . CYS A 1 101 ? -0.876 10.916 -5.873 1.00 69.44 101 CYS A N 1
ATOM 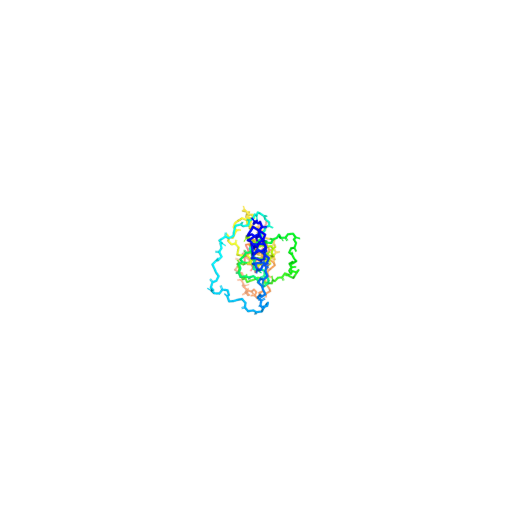762 C CA . CYS A 1 101 ? 0.154 10.608 -6.861 1.00 69.44 101 CYS A CA 1
ATOM 763 C C . CYS A 1 101 ? 0.352 11.769 -7.845 1.00 69.44 101 CYS A C 1
ATOM 765 O O . CYS A 1 101 ? -0.632 12.329 -8.350 1.00 69.44 101 CYS A O 1
ATOM 767 N N . PRO A 1 102 ? 1.610 12.122 -8.159 1.00 70.75 102 PRO A N 1
ATOM 768 C CA . PRO A 1 102 ? 1.897 13.184 -9.104 1.00 70.75 102 PRO A CA 1
ATOM 769 C C . PRO A 1 102 ? 1.394 12.785 -10.496 1.00 70.75 102 PRO A C 1
ATOM 771 O O . PRO A 1 102 ? 1.682 11.699 -10.997 1.00 70.75 102 PRO A O 1
ATOM 774 N N . ARG A 1 103 ? 0.637 13.676 -11.145 1.00 68.69 103 ARG A N 1
ATOM 775 C CA . ARG A 1 103 ? 0.187 13.505 -12.537 1.00 68.69 103 ARG A CA 1
ATOM 776 C C . ARG A 1 103 ? 1.290 13.927 -13.505 1.00 68.69 103 ARG A C 1
ATOM 778 O O . ARG A 1 103 ? 1.124 14.875 -14.265 1.00 68.69 103 ARG A O 1
ATOM 785 N N . ILE A 1 104 ? 2.433 13.261 -13.424 1.00 72.69 104 ILE A N 1
ATOM 786 C CA . ILE A 1 104 ? 3.586 13.520 -14.286 1.00 72.69 104 ILE A CA 1
ATOM 787 C C . ILE A 1 104 ? 3.808 12.334 -15.218 1.00 72.69 104 ILE A C 1
ATOM 789 O O . ILE A 1 104 ? 3.598 11.183 -14.836 1.00 72.69 104 ILE A O 1
ATOM 793 N N . ALA A 1 105 ? 4.236 12.612 -16.448 1.00 71.31 105 ALA A N 1
ATOM 794 C CA . ALA A 1 105 ? 4.753 11.572 -17.324 1.00 71.31 105 ALA A CA 1
ATOM 795 C C . ALA A 1 105 ? 6.089 11.084 -16.746 1.00 71.31 105 ALA A C 1
ATOM 797 O O . ALA A 1 105 ? 7.033 11.862 -16.617 1.00 71.31 105 ALA A O 1
ATOM 798 N N . ILE A 1 106 ? 6.152 9.813 -16.355 1.00 77.81 106 ILE A N 1
ATOM 799 C CA . ILE A 1 106 ? 7.354 9.224 -15.764 1.00 77.81 106 ILE A CA 1
ATOM 800 C C . ILE A 1 106 ? 8.268 8.759 -16.896 1.00 77.81 106 ILE A C 1
ATOM 802 O O . ILE A 1 106 ? 7.898 7.909 -17.709 1.00 77.81 106 ILE A O 1
ATOM 806 N N . VAL A 1 107 ? 9.468 9.330 -16.935 1.00 81.69 107 VAL A N 1
ATOM 807 C CA . VAL A 1 107 ? 10.554 8.893 -17.812 1.00 81.69 107 VAL A CA 1
ATOM 808 C C . VAL A 1 107 ? 11.664 8.361 -16.922 1.00 81.69 107 VAL A C 1
ATOM 810 O O . VAL A 1 107 ? 12.298 9.119 -16.192 1.00 81.69 107 VAL A O 1
ATOM 813 N N . CYS A 1 108 ? 11.863 7.049 -16.959 1.00 81.12 108 CYS A N 1
ATOM 814 C CA . CYS A 1 108 ? 12.872 6.372 -16.169 1.00 81.12 108 CYS A CA 1
ATOM 815 C C . CYS A 1 108 ? 14.209 6.302 -16.909 1.00 81.12 108 CYS A C 1
ATOM 817 O O . CYS A 1 108 ? 14.225 6.091 -18.131 1.00 81.12 108 CYS A O 1
ATOM 819 N N . PRO A 1 109 ? 15.329 6.477 -16.183 1.00 79.50 109 PRO A N 1
ATOM 820 C CA . PRO A 1 109 ? 16.659 6.325 -16.749 1.00 79.50 109 PRO A CA 1
ATOM 821 C C . PRO A 1 109 ? 16.889 4.884 -17.218 1.00 79.50 109 PRO A C 1
ATOM 823 O O . PRO A 1 109 ? 16.149 3.959 -16.874 1.00 79.50 109 PRO A O 1
ATOM 826 N N . VAL A 1 110 ? 17.942 4.695 -18.012 1.00 75.56 110 VAL A N 1
ATOM 827 C CA . VAL A 1 110 ? 18.361 3.367 -18.476 1.00 75.56 110 VAL A CA 1
ATOM 828 C C . VAL A 1 110 ? 18.580 2.437 -17.277 1.00 75.56 110 VAL A C 1
ATOM 830 O O . VAL A 1 110 ? 19.229 2.818 -16.306 1.00 75.56 110 VAL A O 1
ATOM 833 N N . GLY A 1 111 ? 18.030 1.223 -17.352 1.00 71.56 111 GLY A N 1
ATOM 834 C CA . GLY A 1 111 ? 18.089 0.231 -16.270 1.00 71.56 111 GLY A CA 1
ATOM 835 C C . GLY A 1 111 ? 16.936 0.312 -15.263 1.00 71.56 111 GLY A C 1
ATOM 836 O O . GLY A 1 111 ? 16.908 -0.464 -14.308 1.00 71.56 111 GLY A O 1
ATOM 837 N N . GLN A 1 112 ? 15.976 1.218 -15.474 1.00 82.44 112 GLN A N 1
ATOM 838 C CA . GLN A 1 112 ? 14.767 1.330 -14.663 1.00 82.44 112 GLN A CA 1
ATOM 839 C C . GLN A 1 112 ? 13.499 1.297 -15.522 1.00 82.44 112 GLN A C 1
ATOM 841 O O . GLN A 1 112 ? 13.479 1.736 -16.675 1.00 82.44 112 GLN A O 1
ATOM 846 N N . THR A 1 113 ? 12.413 0.810 -14.929 1.00 82.25 113 THR A N 1
ATOM 847 C CA . THR A 1 113 ? 11.081 0.782 -15.543 1.00 82.25 113 THR A CA 1
ATOM 848 C C . THR A 1 113 ? 10.065 1.477 -14.639 1.00 82.25 113 THR A C 1
ATOM 850 O O . THR A 1 113 ? 10.218 1.450 -13.415 1.00 82.25 113 THR A O 1
ATOM 853 N N . PRO A 1 114 ? 9.011 2.100 -15.195 1.00 82.62 114 PRO A N 1
ATOM 854 C CA . PRO A 1 114 ? 7.872 2.530 -14.405 1.00 82.62 114 PRO A CA 1
ATOM 855 C C . PRO A 1 114 ? 7.247 1.324 -13.700 1.00 82.62 114 PRO A C 1
ATOM 857 O O . PRO A 1 114 ? 6.875 0.338 -14.336 1.00 82.62 114 PRO A O 1
ATOM 860 N N . GLY A 1 115 ? 7.121 1.409 -12.384 1.00 80.12 115 GLY A N 1
ATOM 861 C CA . GLY A 1 115 ? 6.492 0.385 -11.565 1.00 80.12 115 GLY A CA 1
ATOM 862 C C . GLY A 1 115 ? 6.159 0.918 -10.180 1.00 80.12 115 GLY A C 1
ATOM 863 O O . GLY A 1 115 ? 6.340 2.100 -9.896 1.00 80.12 115 GLY A O 1
ATOM 864 N N . ARG A 1 116 ? 5.632 0.060 -9.309 1.00 77.75 116 ARG A N 1
ATOM 865 C CA . ARG A 1 116 ? 5.352 0.429 -7.917 1.00 77.75 116 ARG A CA 1
ATOM 866 C C . ARG A 1 116 ? 6.411 -0.155 -7.001 1.00 77.75 116 ARG A C 1
ATOM 868 O O . ARG A 1 116 ? 6.770 -1.323 -7.140 1.00 77.75 116 ARG A O 1
ATOM 875 N N . LYS A 1 117 ? 6.896 0.661 -6.066 1.00 76.50 117 LYS A N 1
ATOM 876 C CA . LYS A 1 117 ? 7.750 0.186 -4.975 1.00 76.50 117 LYS A CA 1
ATOM 877 C C . LYS A 1 117 ? 6.892 -0.516 -3.929 1.00 76.50 117 LYS A C 1
ATOM 879 O O . LYS A 1 117 ? 5.699 -0.250 -3.799 1.00 76.50 117 LYS A O 1
ATOM 884 N N . THR A 1 118 ? 7.513 -1.401 -3.161 1.00 71.62 118 THR A N 1
ATOM 885 C CA . THR A 1 118 ? 6.875 -2.009 -1.993 1.00 71.62 118 THR A CA 1
ATOM 886 C C . THR A 1 118 ? 6.376 -0.925 -1.041 1.00 71.62 118 THR A C 1
ATOM 888 O O . THR A 1 118 ? 7.117 0.009 -0.740 1.00 71.62 118 THR A O 1
ATOM 891 N N . ASN A 1 119 ? 5.140 -1.068 -0.553 1.00 71.38 119 ASN A N 1
ATOM 892 C CA . ASN A 1 119 ? 4.472 -0.095 0.317 1.00 71.38 119 ASN A CA 1
ATOM 893 C C . ASN A 1 119 ? 4.313 1.310 -0.295 1.00 71.38 119 ASN A C 1
ATOM 895 O O . ASN A 1 119 ? 4.137 2.270 0.450 1.00 71.38 119 ASN A O 1
ATOM 899 N N . ASP A 1 120 ? 4.350 1.434 -1.623 1.00 78.81 120 ASP A N 1
ATOM 900 C CA . ASP A 1 120 ? 4.082 2.679 -2.336 1.00 78.81 120 ASP A CA 1
ATOM 901 C C . ASP A 1 120 ? 2.981 2.456 -3.377 1.00 78.81 120 ASP A C 1
ATOM 903 O O . ASP A 1 120 ? 2.938 1.456 -4.098 1.00 78.81 120 ASP A O 1
ATOM 907 N N . CYS A 1 121 ? 2.064 3.406 -3.452 1.00 78.06 121 CYS A N 1
ATOM 908 C CA . CYS A 1 121 ? 0.958 3.360 -4.394 1.00 78.06 121 CYS A CA 1
ATOM 909 C C . CYS A 1 121 ? 1.253 4.105 -5.686 1.00 78.06 121 CYS A C 1
ATOM 911 O O . CYS A 1 121 ? 0.586 3.870 -6.702 1.00 78.06 121 CYS A O 1
ATOM 913 N N . CYS A 1 122 ? 2.221 5.016 -5.659 1.00 79.38 122 CYS A N 1
ATOM 914 C CA . CYS A 1 122 ? 2.554 5.805 -6.821 1.00 79.38 122 CYS A CA 1
ATOM 915 C C . CYS A 1 122 ? 3.520 5.055 -7.727 1.00 79.38 122 CYS A C 1
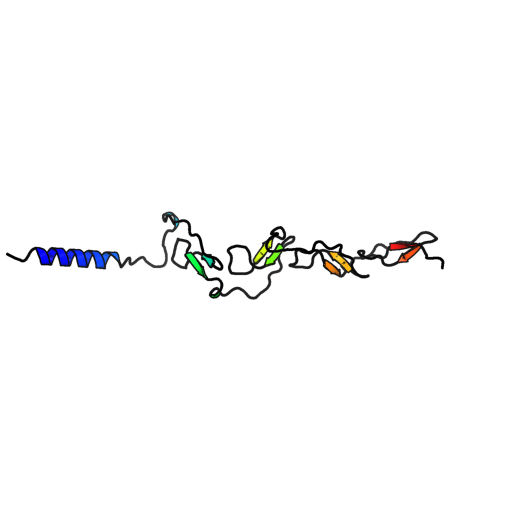ATOM 917 O O . CYS A 1 122 ? 4.412 4.324 -7.293 1.00 79.38 122 CYS A O 1
ATOM 919 N N . ILE A 1 123 ? 3.308 5.231 -9.031 1.00 81.75 123 ILE A N 1
ATOM 920 C CA . ILE A 1 123 ? 4.257 4.738 -10.018 1.00 81.75 123 ILE A CA 1
ATOM 921 C C . ILE A 1 123 ? 5.524 5.576 -9.855 1.00 81.75 123 ILE A C 1
ATOM 923 O O . ILE A 1 123 ? 5.473 6.804 -9.798 1.00 81.75 123 ILE A O 1
ATOM 927 N N . SER A 1 124 ? 6.656 4.902 -9.757 1.00 82.94 124 SER A N 1
ATOM 928 C CA . SER A 1 124 ? 7.983 5.495 -9.739 1.00 82.94 124 SER A CA 1
ATOM 929 C C . SER A 1 124 ? 8.913 4.649 -10.600 1.00 82.94 124 SER A C 1
ATOM 931 O O . SER A 1 124 ? 8.523 3.610 -11.136 1.00 82.94 124 SER A O 1
ATOM 933 N N . CYS A 1 125 ? 10.144 5.108 -10.773 1.00 83.81 125 CYS A N 1
ATOM 934 C CA . CYS A 1 125 ? 11.154 4.299 -11.428 1.00 83.81 125 CYS A CA 1
ATOM 935 C C . CYS A 1 125 ? 11.663 3.245 -10.450 1.00 83.81 125 CYS A C 1
ATOM 937 O O . CYS A 1 125 ? 12.211 3.572 -9.391 1.00 83.81 125 CYS A O 1
ATOM 939 N N . ILE A 1 126 ? 11.427 1.985 -10.799 1.00 85.31 126 ILE A N 1
ATOM 940 C CA . ILE A 1 126 ? 11.938 0.829 -10.07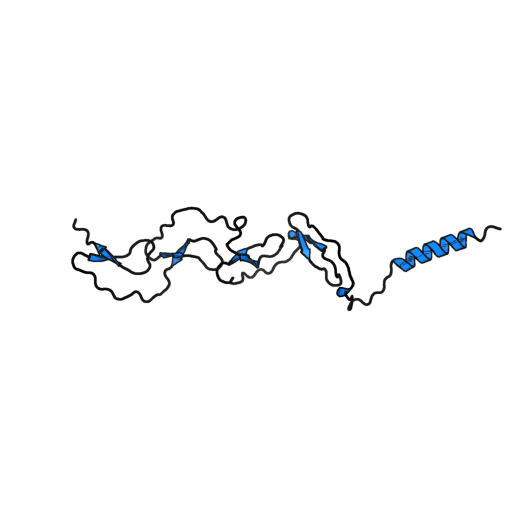6 1.00 85.31 126 ILE A CA 1
ATOM 941 C C . ILE A 1 126 ? 13.087 0.218 -10.863 1.00 85.31 126 ILE A C 1
ATOM 943 O O . ILE A 1 126 ? 13.115 0.274 -12.097 1.00 85.31 126 ILE A O 1
ATOM 947 N N . GLU A 1 127 ? 14.047 -0.342 -10.136 1.00 82.94 127 GLU A N 1
ATOM 948 C CA . GLU A 1 127 ? 15.097 -1.139 -10.752 1.00 82.94 127 GLU A CA 1
ATOM 949 C C . GLU A 1 127 ? 14.471 -2.320 -11.470 1.00 82.94 127 GLU A C 1
ATOM 951 O O . GLU A 1 127 ? 13.497 -2.919 -11.004 1.00 82.94 127 GLU A O 1
ATOM 956 N N . CYS A 1 128 ? 15.031 -2.627 -12.630 1.00 74.81 128 CYS A N 1
ATOM 957 C CA . CYS A 1 128 ? 14.575 -3.773 -13.373 1.00 74.81 128 CYS A CA 1
ATOM 958 C C . CYS A 1 128 ? 14.774 -5.041 -12.542 1.00 74.81 128 CYS A C 1
ATOM 960 O O . CYS A 1 128 ? 15.873 -5.257 -12.017 1.00 74.81 128 CYS A O 1
ATOM 962 N N . PRO A 1 129 ? 13.732 -5.882 -12.405 1.00 75.44 129 PRO A N 1
ATOM 963 C CA . PRO A 1 129 ? 13.924 -7.202 -11.835 1.00 75.44 129 PRO A CA 1
ATOM 964 C C . PRO A 1 129 ? 15.028 -7.908 -12.626 1.00 75.44 129 PRO A C 1
ATOM 966 O O . PRO A 1 129 ? 15.217 -7.643 -13.817 1.00 75.44 129 PRO A O 1
ATOM 969 N N . LYS A 1 130 ? 15.787 -8.783 -11.959 1.00 68.25 130 LYS A N 1
ATOM 970 C CA . LYS A 1 130 ? 16.786 -9.646 -12.607 1.00 68.25 130 LYS A CA 1
ATOM 971 C C . LYS A 1 130 ? 16.060 -10.693 -13.460 1.00 68.25 130 LYS A C 1
ATOM 973 O O . LYS A 1 130 ? 16.058 -11.872 -13.133 1.00 68.25 130 LYS A O 1
ATOM 978 N N . GLU A 1 131 ? 15.355 -10.238 -14.484 1.00 65.75 131 GLU A N 1
ATOM 979 C CA . GLU A 1 131 ? 14.687 -11.073 -15.464 1.00 65.75 131 GLU A CA 1
ATOM 980 C C . GLU A 1 131 ? 15.702 -11.521 -16.510 1.00 65.75 131 GLU A C 1
ATOM 982 O O . GLU A 1 131 ? 16.594 -10.771 -16.919 1.00 65.75 131 GLU A O 1
ATOM 987 N N . GLU A 1 132 ? 15.554 -12.765 -16.952 1.00 62.34 132 GLU A N 1
ATOM 988 C CA . GLU A 1 132 ? 16.266 -13.279 -18.112 1.00 62.34 132 GLU A CA 1
ATOM 989 C C . GLU A 1 132 ? 15.706 -12.588 -19.357 1.00 62.34 132 GLU A C 1
ATOM 991 O O . GLU A 1 132 ? 14.640 -12.932 -19.868 1.00 62.34 132 GLU A O 1
ATOM 996 N N . CYS A 1 133 ? 16.406 -11.559 -19.831 1.00 71.44 133 CYS A N 1
ATOM 997 C CA . CYS A 1 133 ? 16.018 -10.892 -21.063 1.00 71.44 133 CYS A CA 1
ATOM 998 C C . CYS A 1 133 ? 16.089 -11.862 -22.250 1.00 71.44 133 CYS A C 1
ATOM 1000 O O . CYS A 1 133 ? 17.056 -12.620 -22.367 1.00 71.44 133 CYS A O 1
ATOM 1002 N N . PRO A 1 134 ? 15.100 -11.825 -23.162 1.00 74.88 134 PRO A N 1
ATOM 1003 C CA . PRO A 1 134 ? 15.081 -12.721 -24.304 1.00 74.88 134 PRO A CA 1
ATOM 1004 C C . PRO A 1 134 ? 16.320 -12.493 -25.171 1.00 74.88 134 PRO A C 1
ATOM 1006 O O . PRO A 1 134 ? 16.629 -11.365 -25.564 1.00 74.88 134 PRO A O 1
ATOM 1009 N N . LEU A 1 135 ? 17.014 -13.583 -25.501 1.00 75.38 135 LEU A N 1
ATOM 1010 C CA . LEU A 1 135 ? 18.085 -13.557 -26.488 1.00 75.38 135 LEU A CA 1
ATOM 1011 C C . LEU A 1 135 ? 17.471 -13.243 -27.851 1.00 75.38 135 LEU A C 1
ATOM 1013 O O . LEU A 1 135 ? 16.775 -14.067 -28.443 1.00 75.38 135 LEU A O 1
ATOM 1017 N N . MET A 1 136 ? 17.725 -12.038 -28.347 1.00 80.12 136 MET A N 1
ATOM 1018 C CA . MET A 1 136 ? 17.202 -11.568 -29.622 1.00 80.12 136 MET A CA 1
ATOM 1019 C C . MET A 1 136 ? 18.336 -11.177 -30.567 1.00 80.12 136 MET A C 1
ATOM 1021 O O . MET A 1 136 ? 19.353 -10.626 -30.151 1.00 80.12 136 MET A O 1
ATOM 1025 N N . LYS A 1 137 ? 18.158 -11.476 -31.858 1.00 82.94 137 LYS A N 1
ATOM 1026 C CA . LYS A 1 137 ? 19.040 -11.015 -32.935 1.00 82.94 137 LYS A CA 1
ATOM 1027 C C . LYS A 1 137 ? 18.331 -9.918 -33.713 1.00 82.94 137 LYS A C 1
ATOM 1029 O O . LYS A 1 137 ? 17.231 -10.130 -34.222 1.00 82.94 137 LYS A O 1
ATOM 1034 N N . CYS A 1 138 ? 18.963 -8.755 -33.801 1.00 84.81 138 CYS A N 1
ATOM 1035 C CA . CYS A 1 138 ? 18.448 -7.645 -34.587 1.00 84.81 138 CYS A CA 1
ATOM 1036 C C . CYS A 1 138 ? 18.647 -7.893 -36.084 1.00 84.81 138 CYS A C 1
ATOM 1038 O O . CYS A 1 138 ? 19.632 -8.502 -36.500 1.00 84.81 138 CYS A O 1
ATOM 1040 N N . LYS A 1 139 ? 17.684 -7.436 -36.891 1.00 86.88 139 LYS A N 1
ATOM 1041 C CA . LYS A 1 139 ? 17.799 -7.422 -38.356 1.00 86.88 139 LYS A CA 1
ATOM 1042 C C . LYS A 1 139 ? 18.843 -6.390 -38.800 1.00 86.88 139 LYS A C 1
ATOM 1044 O O . LYS A 1 139 ? 19.124 -5.451 -38.057 1.00 86.88 139 LYS A O 1
ATOM 1049 N N . GLU A 1 140 ? 19.366 -6.527 -40.019 1.00 84.81 140 GLU A N 1
ATOM 1050 C CA . GLU A 1 140 ? 20.296 -5.544 -40.591 1.00 84.81 140 GLU A CA 1
ATOM 1051 C C . GLU A 1 140 ? 19.739 -4.113 -40.510 1.00 84.81 140 GLU A C 1
ATOM 1053 O O . GLU A 1 140 ? 18.551 -3.865 -40.733 1.00 84.81 140 GLU A O 1
ATOM 1058 N N . GLY A 1 141 ? 20.614 -3.172 -40.146 1.00 83.31 141 GLY A N 1
ATOM 1059 C CA . GLY A 1 141 ? 20.253 -1.778 -39.876 1.00 83.31 141 GLY A CA 1
ATOM 1060 C C . GLY A 1 141 ? 19.808 -1.490 -38.437 1.00 83.31 141 GLY A C 1
ATOM 1061 O O . GLY A 1 141 ? 19.493 -0.340 -38.137 1.00 83.31 141 GLY A O 1
ATOM 1062 N N . TYR A 1 142 ? 19.795 -2.491 -37.549 1.00 86.69 142 TYR A N 1
ATOM 1063 C CA . TYR A 1 142 ? 19.454 -2.340 -36.133 1.00 86.69 142 TYR A CA 1
ATOM 1064 C C . TYR A 1 142 ? 20.504 -2.998 -35.227 1.00 86.69 142 TYR A C 1
ATOM 1066 O O . TYR A 1 142 ? 21.029 -4.061 -35.552 1.00 86.69 142 TYR A O 1
ATOM 1074 N N . GLU A 1 143 ? 20.760 -2.401 -34.066 1.00 85.69 143 GLU A N 1
ATOM 1075 C CA . GLU A 1 143 ? 21.657 -2.917 -33.026 1.00 85.69 143 GLU A CA 1
ATOM 1076 C C . GLU A 1 143 ? 20.939 -3.048 -31.677 1.00 85.69 143 GLU A C 1
ATOM 1078 O O . GLU A 1 143 ? 19.854 -2.499 -31.479 1.00 85.69 143 GLU A O 1
ATOM 1083 N N . MET A 1 144 ? 21.523 -3.802 -30.745 1.00 81.06 144 MET A N 1
ATOM 1084 C CA . MET A 1 144 ? 20.984 -3.908 -29.389 1.00 81.06 144 MET A CA 1
ATOM 1085 C C . MET A 1 144 ? 21.234 -2.604 -28.632 1.00 81.06 144 MET A C 1
ATOM 1087 O O . MET A 1 144 ? 22.377 -2.223 -28.405 1.00 81.06 144 MET A O 1
ATOM 1091 N N . GLY A 1 145 ? 20.158 -1.941 -28.216 1.00 77.69 145 GLY A N 1
ATOM 1092 C CA . GLY A 1 145 ? 20.217 -0.700 -27.454 1.00 77.69 145 GLY A CA 1
ATOM 1093 C C . GLY A 1 145 ? 19.235 -0.693 -26.292 1.00 77.69 145 GLY A C 1
ATOM 1094 O O . GLY A 1 145 ? 18.177 -1.330 -26.326 1.00 77.69 145 GLY A O 1
ATOM 1095 N N . HIS A 1 146 ? 19.579 0.046 -25.241 1.00 74.25 146 HIS A N 1
ATOM 1096 C CA . HIS A 1 146 ? 18.653 0.315 -24.149 1.00 74.25 146 HIS A CA 1
ATOM 1097 C C . HIS A 1 146 ? 17.709 1.455 -24.521 1.00 74.25 146 HIS A C 1
ATOM 1099 O O . HIS A 1 146 ? 18.136 2.514 -24.978 1.00 74.25 146 HIS A O 1
ATOM 1105 N N . VAL A 1 147 ? 16.420 1.237 -24.284 1.00 73.69 147 VAL A N 1
ATOM 1106 C CA . VAL A 1 147 ? 15.372 2.244 -24.468 1.00 73.69 147 VAL A CA 1
ATOM 1107 C C . VAL A 1 147 ? 14.870 2.661 -23.089 1.00 73.69 147 VAL A C 1
ATOM 1109 O O . VAL A 1 147 ? 14.804 1.838 -22.175 1.00 73.69 147 VAL A O 1
ATOM 1112 N N . THR A 1 148 ? 14.524 3.937 -22.923 1.00 71.38 148 THR A N 1
ATOM 1113 C CA . THR A 1 148 ? 13.901 4.439 -21.691 1.00 71.38 148 THR A CA 1
ATOM 1114 C C . THR A 1 148 ? 12.626 3.658 -21.367 1.00 71.38 148 THR A C 1
ATOM 1116 O O . THR A 1 148 ? 11.929 3.173 -22.260 1.00 71.38 148 THR A O 1
ATOM 1119 N N . ASN A 1 149 ? 12.319 3.521 -20.074 1.00 69.31 149 ASN A N 1
ATOM 1120 C CA . ASN A 1 149 ? 11.163 2.769 -19.568 1.00 69.31 149 ASN A CA 1
ATOM 1121 C C . ASN A 1 149 ? 11.130 1.267 -19.926 1.00 69.31 149 ASN A C 1
ATOM 1123 O O . ASN A 1 149 ? 10.077 0.645 -19.790 1.00 69.31 149 ASN A O 1
ATOM 1127 N N . LYS A 1 150 ? 12.237 0.669 -20.391 1.00 74.00 150 LYS A N 1
ATOM 1128 C CA . LYS A 1 150 ? 12.321 -0.768 -20.692 1.00 74.00 150 LYS A CA 1
ATOM 1129 C C . LYS A 1 150 ? 13.491 -1.424 -19.976 1.00 74.00 150 LYS A C 1
ATOM 1131 O O . LYS A 1 150 ? 14.592 -0.880 -19.936 1.00 74.00 150 LYS A O 1
ATOM 1136 N N . CYS A 1 151 ? 13.249 -2.633 -19.477 1.00 73.75 151 CYS A N 1
ATOM 1137 C CA . CYS A 1 151 ? 14.277 -3.415 -18.798 1.00 73.75 151 CYS A CA 1
ATOM 1138 C C . CYS A 1 151 ? 15.221 -4.127 -19.755 1.00 73.75 151 CYS A C 1
ATOM 1140 O O . CYS A 1 151 ? 16.438 -4.047 -19.603 1.00 73.75 151 CYS A O 1
ATOM 1142 N N . CYS A 1 152 ? 14.674 -4.768 -20.780 1.00 77.38 152 CYS A N 1
ATOM 1143 C CA . CYS A 1 152 ? 15.490 -5.471 -21.752 1.00 77.38 152 CYS A CA 1
ATOM 1144 C C . CYS A 1 152 ? 15.951 -4.554 -22.878 1.00 77.38 152 CYS A C 1
ATOM 1146 O O . CYS A 1 152 ? 15.231 -3.645 -23.305 1.00 77.38 152 CYS A O 1
ATOM 1148 N N . GLN A 1 153 ? 17.161 -4.826 -23.367 1.00 79.44 153 GLN A N 1
ATOM 1149 C CA . GLN A 1 153 ? 17.652 -4.248 -24.611 1.00 79.44 153 GLN A CA 1
ATOM 1150 C C . GLN A 1 153 ? 16.691 -4.595 -25.746 1.00 79.44 153 GLN A C 1
ATOM 1152 O O . GLN A 1 153 ? 16.094 -5.671 -25.777 1.00 79.44 153 GLN A O 1
ATOM 1157 N N . THR A 1 154 ? 16.531 -3.662 -26.672 1.00 82.75 154 THR A N 1
ATOM 1158 C CA . THR A 1 154 ? 15.700 -3.845 -27.858 1.00 82.75 154 THR A CA 1
ATOM 1159 C C . THR A 1 154 ? 16.485 -3.432 -29.089 1.00 82.75 154 THR A C 1
ATOM 1161 O O . THR A 1 154 ? 17.468 -2.701 -28.987 1.00 82.75 154 THR A O 1
ATOM 1164 N N . CYS A 1 155 ? 16.036 -3.868 -30.259 1.00 84.38 155 CYS A N 1
ATOM 1165 C CA . CYS A 1 155 ? 16.648 -3.461 -31.512 1.00 84.38 155 CYS A CA 1
ATOM 1166 C C . CYS A 1 155 ? 16.343 -1.991 -31.815 1.00 84.38 155 CYS A C 1
ATOM 1168 O O . CYS A 1 155 ? 15.201 -1.642 -32.122 1.00 84.38 155 CYS A O 1
ATOM 1170 N N . VAL A 1 156 ? 17.370 -1.148 -31.757 1.00 86.25 156 VAL A N 1
ATOM 1171 C CA . VAL A 1 156 ? 17.318 0.274 -32.111 1.00 86.25 156 VAL A CA 1
ATOM 1172 C C . VAL A 1 156 ? 17.977 0.491 -33.478 1.00 86.25 156 VAL A C 1
ATOM 1174 O O . VAL A 1 156 ? 18.904 -0.242 -33.819 1.00 86.25 156 VAL A O 1
ATOM 1177 N N . PRO A 1 157 ? 17.488 1.426 -34.310 1.00 85.31 157 PRO A N 1
ATOM 1178 C CA . PRO A 1 157 ? 18.089 1.691 -35.613 1.00 85.31 157 PRO A CA 1
ATOM 1179 C C . PRO A 1 157 ? 19.510 2.235 -35.446 1.00 85.31 157 PRO A C 1
ATOM 1181 O O . PRO A 1 157 ? 19.739 3.123 -34.625 1.00 85.31 157 PRO A O 1
ATOM 1184 N N . ILE A 1 158 ? 20.446 1.728 -36.249 1.00 82.50 158 ILE A N 1
ATOM 1185 C CA . ILE A 1 158 ? 21.830 2.209 -36.266 1.00 82.50 158 ILE A CA 1
ATOM 1186 C C . ILE A 1 158 ? 21.807 3.631 -36.835 1.00 82.50 158 ILE A C 1
ATOM 1188 O O . ILE A 1 158 ? 21.516 3.827 -38.018 1.00 82.50 158 ILE A O 1
ATOM 1192 N N . GLN A 1 159 ? 22.069 4.628 -35.988 1.00 74.81 159 GLN A N 1
ATOM 1193 C CA . GLN A 1 159 ? 22.189 6.023 -36.411 1.00 74.81 159 GLN A CA 1
ATOM 1194 C C . GLN A 1 159 ? 23.421 6.131 -37.321 1.00 74.81 159 GLN A C 1
ATOM 1196 O O . GLN A 1 159 ? 24.557 6.111 -36.850 1.00 74.81 159 GLN A O 1
ATOM 1201 N N . LYS A 1 160 ? 23.206 6.194 -38.640 1.00 56.75 160 LYS A N 1
ATOM 1202 C CA . LYS A 1 160 ? 24.260 6.573 -39.585 1.00 56.75 160 LYS A CA 1
ATOM 1203 C C . LYS A 1 160 ? 24.461 8.079 -39.460 1.00 56.75 160 LYS A C 1
ATOM 1205 O O . LYS A 1 160 ? 23.604 8.837 -39.907 1.00 56.75 160 LYS A O 1
ATOM 1210 N N . ASN A 1 161 ? 25.547 8.463 -38.798 1.00 47.62 161 ASN A N 1
ATOM 1211 C CA . ASN A 1 161 ? 26.059 9.830 -38.812 1.00 47.62 161 ASN A CA 1
ATOM 1212 C C . ASN A 1 161 ? 26.590 10.184 -40.208 1.00 47.62 161 ASN A C 1
ATOM 1214 O O . ASN A 1 161 ? 27.154 9.268 -40.855 1.00 47.62 161 ASN A O 1
#

Organism: Cavenderia fasciculata (NCBI:txid261658)

pLDDT: mean 75.36, std 12.6, range [40.31, 90.69]

Secondary structure (DSSP, 8-state):
---HHHHHHHHHHHHHHHTT-----TT---GGG--PPPP-PPTTEEEEEPTT-SSEEEEETTS-----SPP-PPTTEEEE--TT-SS-EEEETT-TTT---------PPTTEEEEEPTT--SEEEEEPP--------PPTTEEEE--TT-SS-EEEE----

Sequence (161 aa):
MKMSTFLVTLVALLCCLYLVKGNGDETNIDCSTVRCAQVICPANHETYVKPGECCNSCRNCSETMCPLYVKHCPADQFWGRPEGKCCPDCVPCNQKKLNPCPRIAIVCPVGQTPGRKTNDCCISCIECPKEECPLMKCKEGYEMGHVTNKCCQTCVPIQKN

Radius of gyration: 32.7 Å; chains: 1; bounding box: 70×29×108 Å

Foldseek 3Di:
DPDPPVVVVVVVVVVVVVVVDPPDPQPDDPLVPDDEDDDDDDPQWAWDADRSGSYTDIDHLVPDDEDPDADFADPQWAFAADPRHSYTDTDGLPPCVGAVADPDDAWADFQWA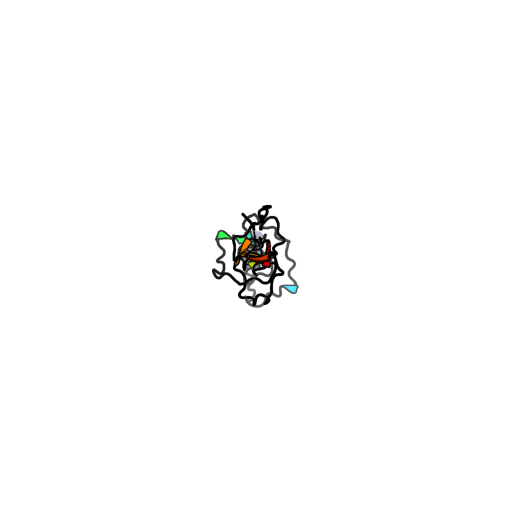FDADTRHSYTHTDGDDPDDADDDDDDPQWDFDTDIRDNGTDTDGDPDD